Protein AF-A0A8S3YI99-F1 (afdb_monomer_lite)

Organism: NCBI:txid100452

Radius of gyration: 29.32 Å; chains: 1; bounding box: 65×65×58 Å

Sequence (165 aa):
EKERLRNQQERLQQQKQEEVHQNVIRQMITKHNSSLSKQATGLNSSTSGNTSSSKISSYDITPVKEKFVTKNKTADNYDIEDKGSDDSTDDEEAPKKRIPEWATGIPLNTALIRQHMNPPDAEAIFQTHRIEPPNLVLVFPGKKRAKYTQRTSSAIWNSPPMPRH

Structure (mmCIF, N/CA/C/O backbone):
data_AF-A0A8S3YI99-F1
#
_entry.id   AF-A0A8S3YI99-F1
#
loop_
_atom_site.group_PDB
_atom_site.id
_atom_site.type_symbol
_atom_site.label_atom_id
_atom_site.label_alt_id
_atom_site.label_comp_id
_atom_site.label_asym_id
_atom_site.label_entity_id
_atom_site.label_seq_id
_atom_site.pdbx_PDB_ins_code
_atom_site.Cartn_x
_atom_site.Cartn_y
_atom_site.Cartn_z
_atom_site.occupancy
_atom_site.B_iso_or_equiv
_atom_site.auth_seq_id
_atom_site.auth_comp_id
_atom_site.auth_asym_id
_atom_site.auth_atom_id
_atom_site.pdbx_PDB_model_num
ATOM 1 N N . GLU A 1 1 ? 30.512 45.355 17.295 1.00 64.75 1 GLU A N 1
ATOM 2 C CA . GLU A 1 1 ? 30.346 45.896 15.923 1.00 64.75 1 GLU A CA 1
ATOM 3 C C . GLU A 1 1 ? 30.291 44.806 14.842 1.00 64.75 1 GLU A C 1
ATOM 5 O O . GLU A 1 1 ? 29.272 44.701 14.171 1.00 64.75 1 GLU A O 1
ATOM 10 N N . LYS A 1 2 ? 31.298 43.920 14.737 1.00 74.25 2 LYS A N 1
ATOM 11 C CA . LYS A 1 2 ? 31.343 42.792 13.771 1.00 74.25 2 LYS A CA 1
ATOM 12 C C . LYS A 1 2 ? 30.102 41.883 13.749 1.00 74.25 2 LYS A C 1
ATOM 14 O O . LYS A 1 2 ? 29.709 41.391 12.699 1.00 74.25 2 LYS A O 1
ATOM 19 N N . GLU A 1 3 ? 29.482 41.657 14.901 1.00 75.44 3 GLU A N 1
ATOM 20 C CA . GLU A 1 3 ? 28.273 40.834 15.028 1.00 75.44 3 GLU A CA 1
ATOM 21 C C . GLU A 1 3 ? 27.037 41.482 14.386 1.00 75.44 3 GLU A C 1
ATOM 23 O O . GLU A 1 3 ? 26.281 40.818 13.683 1.00 75.44 3 GLU A O 1
ATOM 28 N N . ARG A 1 4 ? 26.887 42.808 14.511 1.00 74.50 4 ARG A N 1
ATOM 29 C CA . ARG A 1 4 ? 25.793 43.550 13.864 1.00 74.50 4 ARG A CA 1
ATOM 30 C C . ARG A 1 4 ? 25.901 43.493 12.340 1.00 74.50 4 ARG A C 1
ATOM 32 O O . ARG A 1 4 ? 24.882 43.372 11.668 1.00 74.50 4 ARG A O 1
ATOM 39 N N . LEU A 1 5 ? 27.128 43.531 11.816 1.00 84.06 5 LEU A N 1
ATOM 40 C CA . LEU A 1 5 ? 27.401 43.450 10.381 1.00 84.06 5 LEU A CA 1
ATOM 41 C C . LEU A 1 5 ? 27.095 42.057 9.805 1.00 84.06 5 LEU A C 1
ATOM 43 O O . LEU A 1 5 ? 26.573 41.955 8.697 1.00 84.06 5 LEU A O 1
ATOM 47 N N . ARG A 1 6 ? 27.364 40.986 10.564 1.00 78.69 6 ARG A N 1
ATOM 48 C CA . ARG A 1 6 ? 26.987 39.614 10.178 1.00 78.69 6 ARG A CA 1
ATOM 49 C C . ARG A 1 6 ? 25.474 39.433 10.141 1.00 78.69 6 ARG A C 1
ATOM 51 O O . ARG A 1 6 ? 24.954 39.023 9.110 1.00 78.69 6 ARG A O 1
ATOM 58 N N . ASN A 1 7 ? 24.770 39.865 11.188 1.00 81.19 7 ASN A N 1
ATOM 59 C CA . ASN A 1 7 ? 23.307 39.788 11.222 1.00 81.19 7 ASN A CA 1
ATOM 60 C C . ASN A 1 7 ? 22.661 40.650 10.122 1.00 81.19 7 ASN A C 1
ATOM 62 O O . ASN A 1 7 ? 21.579 40.334 9.639 1.00 81.19 7 ASN A O 1
ATOM 66 N N . GLN A 1 8 ? 23.306 41.750 9.711 1.00 82.25 8 GLN A N 1
ATOM 67 C CA . GLN A 1 8 ? 22.854 42.551 8.573 1.00 82.25 8 GLN A CA 1
ATOM 68 C C . GLN A 1 8 ? 23.053 41.821 7.237 1.00 82.25 8 GLN A C 1
ATOM 70 O O . GLN A 1 8 ? 22.128 41.803 6.429 1.00 82.25 8 GLN A O 1
ATOM 75 N N . GLN A 1 9 ? 24.213 41.196 7.007 1.00 80.94 9 GLN A N 1
ATOM 76 C CA . GLN A 1 9 ? 24.464 40.413 5.790 1.00 80.94 9 GLN A CA 1
ATOM 77 C C . GLN A 1 9 ? 23.542 39.197 5.666 1.00 80.94 9 GLN A C 1
ATOM 79 O O . GLN A 1 9 ? 23.052 38.916 4.576 1.00 80.94 9 GLN A O 1
ATOM 84 N N . GLU A 1 10 ? 23.275 38.502 6.769 1.00 80.25 10 GLU A N 1
ATOM 85 C CA . GLU A 1 10 ? 22.394 37.334 6.780 1.00 80.25 10 GLU A CA 1
ATOM 86 C C . GLU A 1 10 ? 20.949 37.710 6.431 1.00 80.25 10 GLU A C 1
ATOM 88 O O . GLU A 1 10 ? 20.335 37.072 5.576 1.00 80.25 10 GLU A O 1
ATOM 93 N N . ARG A 1 11 ? 20.439 38.819 6.987 1.00 80.69 11 ARG A N 1
ATOM 94 C CA . ARG A 1 11 ? 19.120 39.355 6.612 1.00 80.69 11 ARG A CA 1
ATOM 95 C C . ARG A 1 11 ? 19.040 39.728 5.134 1.00 80.69 11 ARG A C 1
ATOM 97 O O . ARG A 1 11 ? 18.035 39.451 4.491 1.00 80.69 11 ARG A O 1
ATOM 104 N N . LEU A 1 12 ? 20.095 40.332 4.585 1.00 86.19 12 LEU A N 1
ATOM 105 C CA . LEU A 1 12 ? 20.151 40.673 3.161 1.00 86.19 12 LEU A CA 1
ATOM 106 C C . LEU A 1 12 ? 20.186 39.420 2.273 1.00 86.19 12 LEU A C 1
ATOM 108 O O . LEU A 1 12 ? 19.557 39.400 1.217 1.00 86.19 12 LEU A O 1
ATOM 112 N N . GLN A 1 13 ? 20.884 38.360 2.696 1.00 82.44 13 GLN A N 1
ATOM 113 C CA . GLN A 1 13 ? 20.864 37.083 1.981 1.00 82.44 13 GLN A CA 1
ATOM 114 C C . GLN A 1 13 ? 19.491 36.414 2.033 1.00 82.44 13 GLN A C 1
ATOM 116 O O . GLN A 1 13 ? 19.030 35.949 0.993 1.00 82.44 13 GLN A O 1
ATOM 121 N N . GLN A 1 14 ? 18.828 36.398 3.193 1.00 79.25 14 GLN A N 1
ATOM 122 C CA . GLN A 1 14 ? 17.469 35.863 3.320 1.00 79.25 14 GLN A CA 1
ATOM 123 C C . GLN A 1 14 ? 16.485 36.634 2.438 1.00 79.25 14 GLN A C 1
ATOM 125 O O . GLN A 1 14 ? 15.793 36.012 1.638 1.00 79.25 14 GLN A O 1
ATOM 130 N N . GLN A 1 15 ? 16.512 37.971 2.463 1.00 79.12 15 GLN A N 1
ATOM 131 C CA . GLN A 1 15 ? 15.672 38.792 1.580 1.00 79.12 15 GLN A CA 1
ATOM 132 C C . GLN A 1 15 ? 15.913 38.489 0.099 1.00 79.12 15 GLN A C 1
ATOM 134 O O . GLN A 1 15 ? 14.963 38.347 -0.666 1.00 79.12 15 GLN A O 1
ATOM 139 N N . LYS A 1 16 ? 17.176 38.328 -0.314 1.00 83.25 16 LYS A N 1
ATOM 140 C CA . LYS A 1 16 ? 17.508 37.987 -1.703 1.00 83.25 16 LYS A CA 1
ATOM 141 C C . LYS A 1 16 ? 17.006 36.592 -2.091 1.00 83.25 16 LYS A C 1
ATOM 143 O O . LYS A 1 16 ? 16.553 36.397 -3.215 1.00 83.25 16 LYS A O 1
ATOM 148 N N . GLN A 1 17 ? 17.091 35.615 -1.187 1.00 74.00 17 GLN A N 1
ATOM 149 C CA . GLN A 1 17 ? 16.570 34.265 -1.428 1.00 74.00 17 GLN A CA 1
ATOM 150 C C . GLN A 1 17 ? 15.040 34.259 -1.517 1.00 74.00 17 GLN A C 1
ATOM 152 O O . GLN A 1 17 ? 14.486 33.637 -2.423 1.00 74.00 17 GLN A O 1
ATOM 157 N N . GLU A 1 18 ? 14.363 34.993 -0.634 1.00 74.75 18 GLU A N 1
ATOM 158 C CA . GLU A 1 18 ? 12.909 35.163 -0.659 1.00 74.75 18 GLU A CA 1
ATOM 159 C C . GLU A 1 18 ? 12.441 35.858 -1.939 1.00 74.75 18 GLU A C 1
ATOM 161 O O . GLU A 1 18 ? 11.472 35.417 -2.555 1.00 74.75 18 GLU A O 1
ATOM 166 N N . GLU A 1 19 ? 13.152 36.890 -2.397 1.00 81.81 19 GLU A N 1
ATOM 167 C CA . GLU A 1 19 ? 12.846 37.589 -3.647 1.00 81.81 19 GLU A CA 1
ATOM 168 C C . GLU A 1 19 ? 12.987 36.662 -4.864 1.00 81.81 19 GLU A C 1
ATOM 170 O O . GLU A 1 19 ? 12.118 36.630 -5.741 1.00 81.81 19 GLU A O 1
ATOM 175 N N . VAL A 1 20 ? 14.046 35.845 -4.906 1.00 84.31 20 VAL A N 1
ATOM 176 C CA . VAL A 1 20 ? 14.225 34.830 -5.955 1.00 84.31 20 VAL A CA 1
ATOM 177 C C . VAL A 1 20 ? 13.092 33.803 -5.910 1.00 84.31 20 VAL A C 1
ATOM 179 O O . VAL A 1 20 ? 12.515 33.490 -6.952 1.00 84.31 20 VAL A O 1
ATOM 182 N N . HIS A 1 21 ? 12.727 33.314 -4.724 1.00 81.38 21 HIS A N 1
ATOM 183 C CA . HIS A 1 21 ? 11.642 32.348 -4.557 1.00 81.38 21 HIS A CA 1
ATOM 184 C C . HIS A 1 21 ? 10.285 32.919 -5.005 1.00 81.38 21 HIS A C 1
ATOM 186 O O . HIS A 1 21 ? 9.572 32.294 -5.793 1.00 81.38 21 HIS A O 1
ATOM 192 N N . GLN A 1 22 ? 9.972 34.148 -4.587 1.00 77.94 22 GLN A N 1
ATOM 193 C CA . GLN A 1 22 ? 8.787 34.900 -5.010 1.00 77.94 22 GLN A CA 1
ATOM 194 C C . GLN A 1 22 ? 8.741 35.072 -6.533 1.00 77.94 22 GLN A C 1
ATOM 196 O O . GLN A 1 22 ? 7.698 34.859 -7.154 1.00 77.94 22 GLN A O 1
ATOM 201 N N . ASN A 1 23 ? 9.872 35.402 -7.163 1.00 84.12 23 ASN A N 1
ATOM 202 C CA . ASN A 1 23 ? 9.953 35.548 -8.615 1.00 84.12 23 ASN A CA 1
ATOM 203 C C . ASN A 1 23 ? 9.737 34.221 -9.355 1.00 84.12 23 ASN A C 1
ATOM 205 O O . ASN A 1 23 ? 9.046 34.205 -10.376 1.00 84.12 23 ASN A O 1
ATOM 209 N N . VAL A 1 24 ? 10.255 33.103 -8.838 1.00 84.31 24 VAL A N 1
ATOM 210 C CA . VAL A 1 24 ? 10.008 31.769 -9.411 1.00 84.31 24 VAL A CA 1
ATOM 211 C C . VAL A 1 24 ? 8.521 31.411 -9.335 1.00 84.31 24 VAL A C 1
ATOM 213 O O . VAL A 1 24 ? 7.945 31.005 -10.348 1.00 84.31 24 VAL A O 1
ATOM 216 N N . ILE A 1 25 ? 7.872 31.636 -8.186 1.00 79.19 25 ILE A N 1
ATOM 217 C CA . ILE A 1 25 ? 6.427 31.407 -8.019 1.00 79.19 25 ILE A CA 1
ATOM 218 C C . ILE A 1 25 ? 5.625 32.280 -8.991 1.00 79.19 25 ILE A C 1
ATOM 220 O O . ILE A 1 25 ? 4.761 31.774 -9.710 1.00 79.19 25 ILE A O 1
ATOM 224 N N . ARG A 1 26 ? 5.941 33.579 -9.092 1.00 81.25 26 ARG A N 1
ATOM 225 C CA . ARG A 1 26 ? 5.275 34.496 -10.034 1.00 81.25 26 ARG A CA 1
ATOM 226 C C . ARG A 1 26 ? 5.430 34.051 -11.487 1.00 81.25 26 ARG A C 1
ATOM 228 O O . ARG A 1 26 ? 4.462 34.111 -12.248 1.00 81.25 26 ARG A O 1
ATOM 235 N N . GLN A 1 27 ? 6.612 33.575 -11.884 1.00 79.44 27 GLN A N 1
ATOM 236 C CA . GLN A 1 27 ? 6.834 33.048 -13.233 1.00 79.44 27 GLN A CA 1
ATOM 237 C C . GLN A 1 27 ? 6.030 31.769 -13.495 1.00 79.44 27 GLN A C 1
ATOM 239 O O . GLN A 1 27 ? 5.472 31.627 -14.585 1.00 79.44 27 GLN A O 1
ATOM 244 N N . MET A 1 28 ? 5.925 30.858 -12.520 1.00 74.81 28 MET A N 1
ATOM 245 C CA . MET A 1 28 ? 5.094 29.653 -12.640 1.00 74.81 28 MET A CA 1
ATOM 246 C C . MET A 1 28 ? 3.608 30.003 -12.796 1.00 74.81 28 MET A C 1
ATOM 248 O O . MET A 1 28 ? 2.965 29.505 -13.720 1.00 74.81 28 MET A O 1
ATOM 252 N N . ILE A 1 29 ? 3.089 30.922 -11.973 1.00 77.81 29 ILE A N 1
ATOM 253 C CA . ILE A 1 29 ? 1.698 31.402 -12.054 1.00 77.81 29 ILE A CA 1
ATOM 254 C C . ILE A 1 29 ? 1.431 32.073 -13.408 1.00 77.81 29 ILE A C 1
ATOM 256 O O . ILE A 1 29 ? 0.425 31.794 -14.056 1.00 77.81 29 ILE A O 1
ATOM 260 N N . THR A 1 30 ? 2.349 32.915 -13.887 1.00 76.94 30 THR A N 1
ATOM 261 C CA . THR A 1 30 ? 2.201 33.601 -15.184 1.00 76.94 30 THR A CA 1
ATOM 262 C C . THR A 1 30 ? 2.203 32.610 -16.354 1.00 76.94 30 THR A C 1
ATOM 264 O O . THR A 1 30 ? 1.405 32.740 -17.285 1.00 76.94 30 THR A O 1
ATOM 267 N N . LYS A 1 31 ? 3.051 31.572 -16.307 1.00 75.19 31 LYS A N 1
ATOM 268 C CA . LYS A 1 31 ? 3.047 30.491 -17.307 1.00 75.19 31 LYS A CA 1
ATOM 269 C C . LYS A 1 31 ? 1.728 29.713 -17.291 1.00 75.19 31 LYS A C 1
ATOM 271 O O . LYS A 1 31 ? 1.145 29.531 -18.353 1.00 75.19 31 LYS A O 1
ATOM 276 N N . HIS A 1 32 ? 1.224 29.345 -16.113 1.00 69.94 32 HIS A N 1
ATOM 277 C CA . HIS A 1 32 ? -0.065 28.660 -15.968 1.00 69.94 32 HIS A CA 1
ATOM 278 C C . HIS A 1 32 ? -1.239 29.507 -16.497 1.00 69.94 32 HIS A C 1
ATOM 280 O O . HIS A 1 32 ? -2.062 29.038 -17.285 1.00 69.94 32 HIS A O 1
ATOM 286 N N . ASN A 1 33 ? -1.272 30.795 -16.156 1.00 71.81 33 ASN A N 1
ATOM 287 C CA . ASN A 1 33 ? -2.336 31.699 -16.596 1.00 71.81 33 ASN A CA 1
ATOM 288 C C . ASN A 1 33 ? -2.260 32.022 -18.096 1.00 71.81 33 ASN A C 1
ATOM 290 O O . ASN A 1 33 ? -3.293 32.168 -18.742 1.00 71.81 33 ASN A O 1
ATOM 294 N N . SER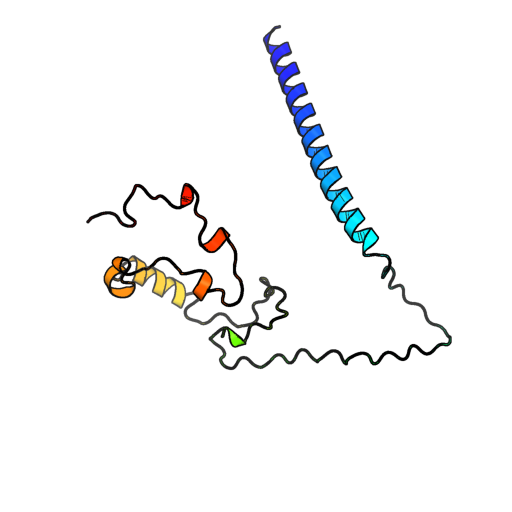 A 1 34 ? -1.063 32.080 -18.688 1.00 65.62 34 SER A N 1
ATOM 295 C CA . SER A 1 34 ? -0.913 32.242 -20.144 1.00 65.62 34 SER A CA 1
ATOM 296 C C . SER A 1 34 ? -1.247 30.969 -20.932 1.00 65.62 34 SER A C 1
ATOM 298 O O . SER A 1 34 ? -1.740 31.071 -22.056 1.00 65.62 34 SER A O 1
ATOM 300 N N . SER A 1 35 ? -1.056 29.769 -20.363 1.00 65.38 35 SER A N 1
ATOM 301 C CA . SER A 1 35 ? -1.596 28.537 -20.958 1.00 65.38 35 SER A CA 1
ATOM 302 C C . SER A 1 35 ? -3.123 28.487 -20.899 1.00 65.38 35 SER A C 1
ATOM 304 O O . SER A 1 35 ? -3.744 28.067 -21.873 1.00 65.38 35 SER A O 1
ATOM 306 N N . LEU A 1 36 ? -3.724 28.998 -19.817 1.00 58.69 36 LEU A N 1
ATOM 307 C CA . LEU A 1 36 ? -5.175 29.155 -19.701 1.00 58.69 36 LEU A CA 1
ATOM 308 C C . LEU A 1 36 ? -5.718 30.212 -20.673 1.00 58.69 36 LEU A C 1
ATOM 310 O O . LEU A 1 36 ? -6.736 29.967 -21.305 1.00 58.69 36 LEU A O 1
ATOM 314 N N . SER A 1 37 ? -5.040 31.349 -20.881 1.00 51.62 37 SER A N 1
ATOM 315 C CA . SER A 1 37 ? -5.525 32.377 -21.822 1.00 51.62 37 SER A CA 1
ATOM 316 C C . SER A 1 37 ? -5.372 31.986 -23.296 1.00 51.62 37 SER A C 1
ATOM 318 O O . SER A 1 37 ? -6.200 32.375 -24.116 1.00 51.62 37 SER A O 1
ATOM 320 N N . LYS A 1 38 ? -4.382 31.148 -23.644 1.00 53.25 38 LYS A N 1
ATOM 321 C CA . LYS A 1 38 ? -4.312 30.509 -24.972 1.00 53.25 38 LYS A CA 1
ATOM 322 C C . LYS A 1 38 ? -5.424 29.475 -25.185 1.00 53.25 38 LYS A C 1
ATOM 324 O O . LYS A 1 38 ? -5.824 29.269 -26.326 1.00 53.25 38 LYS A O 1
ATOM 329 N N . GLN A 1 39 ? -5.937 28.864 -24.115 1.00 49.91 39 GLN A N 1
ATOM 330 C CA . GLN A 1 39 ? -7.136 28.016 -24.155 1.00 49.91 39 GLN A CA 1
ATOM 331 C C . GLN A 1 39 ? -8.449 28.825 -24.085 1.00 49.91 39 GLN A C 1
ATOM 333 O O . GLN A 1 39 ? -9.462 28.371 -24.602 1.00 49.91 39 GLN A O 1
ATOM 338 N N . ALA A 1 40 ? -8.436 30.050 -23.549 1.00 44.69 40 ALA A N 1
ATOM 339 C CA . ALA A 1 40 ? -9.605 30.921 -23.384 1.00 44.69 40 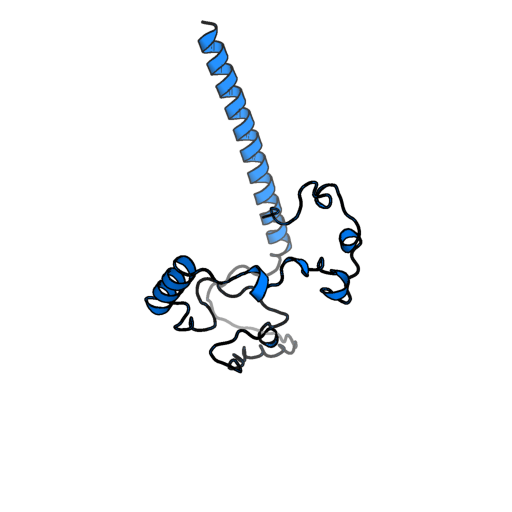ALA A CA 1
ATOM 340 C C . ALA A 1 40 ? -9.867 31.872 -24.575 1.00 44.69 40 ALA A C 1
ATOM 342 O O . ALA A 1 40 ? -10.311 33.004 -24.391 1.00 44.69 40 ALA A O 1
ATOM 343 N N . THR A 1 41 ? -9.661 31.404 -25.813 1.00 48.59 41 THR A N 1
ATOM 344 C CA . THR A 1 41 ? -10.412 31.934 -26.978 1.00 48.59 41 THR A CA 1
ATOM 345 C C . THR A 1 41 ? -11.780 31.261 -27.135 1.00 48.59 41 THR A C 1
ATOM 347 O O . THR A 1 41 ? -12.453 31.417 -28.148 1.00 48.59 41 THR A O 1
ATOM 350 N N . GLY A 1 42 ? -12.244 30.577 -26.091 1.00 50.47 42 GLY A N 1
ATOM 351 C CA . GLY A 1 42 ? -13.634 30.209 -25.918 1.00 50.47 42 GLY A CA 1
ATOM 352 C C . GLY A 1 42 ? -13.999 30.262 -24.442 1.00 50.47 42 GLY A C 1
ATOM 353 O O . GLY A 1 42 ? -13.352 29.616 -23.629 1.00 50.47 42 GLY A O 1
ATOM 354 N N . LEU A 1 43 ? -15.083 30.984 -24.160 1.00 40.59 43 LEU A N 1
ATOM 355 C CA . LEU A 1 43 ? -15.846 31.005 -22.913 1.00 40.59 43 LEU A CA 1
ATOM 356 C C . LEU A 1 43 ? -15.314 31.902 -21.788 1.00 40.59 43 LEU A C 1
ATOM 358 O O . LEU A 1 43 ? -14.649 31.454 -20.865 1.00 40.59 43 LEU A O 1
ATOM 362 N N . ASN A 1 44 ? -15.782 33.152 -21.807 1.00 39.38 44 ASN A N 1
ATOM 363 C CA . ASN A 1 44 ? -16.184 33.871 -20.601 1.00 39.38 44 ASN A CA 1
ATOM 364 C C . ASN A 1 44 ? -17.566 34.502 -20.838 1.00 39.38 44 ASN A C 1
ATOM 366 O O . ASN A 1 44 ? -17.864 34.944 -21.946 1.00 39.38 44 ASN A O 1
ATOM 370 N N . SER A 1 45 ? -18.327 34.626 -19.749 1.00 35.97 45 SER A N 1
ATOM 371 C CA . SER A 1 45 ? -19.539 35.440 -19.567 1.00 35.97 45 SER A CA 1
ATOM 372 C C . SER A 1 45 ? -20.891 34.762 -19.805 1.00 35.97 45 SER A C 1
ATOM 374 O O . SER A 1 45 ? -21.613 35.046 -20.756 1.00 35.97 45 SER A O 1
ATOM 376 N N . SER A 1 46 ? -21.304 33.946 -18.838 1.00 37.22 46 SER A N 1
ATOM 377 C CA . SER A 1 46 ? -22.717 33.782 -18.498 1.00 37.22 46 SER A CA 1
ATOM 378 C C . SER A 1 46 ? -23.207 35.048 -17.779 1.00 37.22 46 SER A C 1
ATOM 380 O O . SER A 1 46 ? -23.066 35.190 -16.568 1.00 37.22 46 SER A O 1
ATOM 382 N N . THR A 1 47 ? -23.809 35.970 -18.529 1.00 37.91 47 THR A N 1
ATOM 383 C CA . THR A 1 47 ? -24.749 36.962 -17.990 1.00 37.91 47 THR A CA 1
ATOM 384 C C . THR A 1 47 ? -26.075 36.807 -18.714 1.00 37.91 47 THR A C 1
ATOM 386 O O . THR A 1 47 ? -26.132 36.879 -19.940 1.00 37.91 47 THR A O 1
ATOM 389 N N . SER A 1 48 ? -27.126 36.568 -17.933 1.00 41.94 48 SER A N 1
ATOM 390 C CA . SER A 1 48 ? -28.520 36.516 -18.364 1.00 41.94 48 SER A CA 1
ATOM 391 C C . SER A 1 48 ? -28.911 37.720 -19.223 1.00 41.94 48 SER A C 1
ATOM 393 O O . SER A 1 48 ? -28.632 38.858 -18.853 1.00 41.94 48 SER A O 1
ATOM 395 N N . GLY A 1 49 ? -29.643 37.473 -20.310 1.00 32.72 49 GLY A N 1
ATOM 396 C CA . GLY A 1 49 ? -30.328 38.526 -21.059 1.00 32.72 49 GLY A CA 1
ATOM 397 C C . GLY A 1 49 ? -30.839 38.059 -22.420 1.00 32.72 49 GLY A C 1
ATOM 398 O O . GLY A 1 49 ? -30.060 37.835 -23.336 1.00 32.72 49 GLY A O 1
ATOM 399 N N . ASN A 1 50 ? -32.160 37.918 -22.539 1.00 40.09 50 ASN A N 1
ATOM 400 C CA . ASN A 1 50 ? -32.897 37.617 -23.769 1.00 40.09 50 ASN A CA 1
ATOM 401 C C . ASN A 1 50 ? -32.544 38.562 -24.936 1.00 40.09 50 ASN A C 1
ATOM 403 O O . ASN A 1 50 ? -32.473 39.770 -24.738 1.00 40.09 50 ASN A O 1
ATOM 407 N N . THR A 1 51 ? -32.480 38.037 -26.166 1.00 33.81 51 THR A N 1
ATOM 408 C CA . THR A 1 51 ? -33.390 38.328 -27.306 1.00 33.81 51 THR A CA 1
ATOM 409 C C . THR A 1 51 ? -32.734 38.039 -28.666 1.00 33.81 51 THR A C 1
ATOM 411 O O . THR A 1 51 ? -31.615 38.442 -28.946 1.00 33.81 51 THR A O 1
ATOM 414 N N . SER A 1 52 ? -33.498 37.330 -29.508 1.00 39.38 52 SER A N 1
ATOM 415 C CA . SER A 1 52 ? -33.507 37.329 -30.982 1.00 39.38 52 SER A CA 1
ATOM 416 C C . SER A 1 52 ? -32.184 37.380 -31.766 1.00 39.38 52 SER A C 1
ATOM 418 O O . SER A 1 52 ? -31.588 38.436 -31.951 1.00 39.38 52 SER A O 1
ATOM 420 N N . SER A 1 53 ? -31.872 36.285 -32.462 1.00 34.75 53 SER A N 1
ATOM 421 C CA . SER A 1 53 ? -31.995 36.177 -33.931 1.00 34.75 53 SER A CA 1
ATOM 422 C C . SER A 1 53 ? -30.986 35.182 -34.521 1.00 34.75 53 SER A C 1
ATOM 424 O O . SER A 1 53 ? -29.792 35.235 -34.263 1.00 34.75 53 SER A O 1
ATOM 426 N N . SER A 1 54 ? -31.518 34.289 -35.356 1.00 42.91 54 SER A N 1
ATOM 427 C CA . SER A 1 54 ? -30.918 33.857 -36.620 1.00 42.91 54 SER A CA 1
ATOM 428 C C . SER A 1 54 ? -29.459 33.377 -36.613 1.00 42.91 54 SER A C 1
ATOM 430 O O . SER A 1 54 ? -28.548 34.159 -36.870 1.00 42.91 54 SER A O 1
ATOM 432 N N . LYS A 1 55 ? -29.261 32.055 -36.562 1.00 37.28 55 LYS A N 1
ATOM 433 C CA . LYS A 1 55 ? -28.748 31.246 -37.694 1.00 37.28 55 LYS A CA 1
ATOM 434 C C . LYS A 1 55 ? -28.275 29.874 -37.210 1.00 37.28 55 LYS A C 1
ATOM 436 O O . LYS A 1 55 ? -27.380 29.750 -36.386 1.00 37.28 55 LYS A O 1
ATOM 441 N N . ILE A 1 56 ? -28.925 28.871 -37.790 1.00 46.78 56 ILE A N 1
ATOM 442 C CA . ILE A 1 56 ? -28.485 27.503 -38.076 1.00 46.78 56 ILE A CA 1
ATOM 443 C C . ILE A 1 56 ? -26.986 27.273 -37.807 1.00 46.78 56 ILE A C 1
ATOM 445 O O . ILE A 1 56 ? -26.139 27.734 -38.568 1.00 46.78 56 ILE A O 1
ATOM 449 N N . SER A 1 57 ? -26.679 26.482 -36.779 1.00 40.91 57 SER A N 1
ATOM 450 C CA . SER A 1 57 ? -25.475 25.651 -36.748 1.00 40.91 57 SER A CA 1
ATOM 451 C C . SER A 1 57 ? -25.945 24.208 -36.644 1.00 40.91 57 SER A C 1
ATOM 453 O O . SER A 1 57 ? -26.345 23.733 -35.584 1.00 40.91 57 SER A O 1
ATOM 455 N N . SER A 1 58 ? -25.990 23.558 -37.803 1.00 48.50 58 SER A N 1
ATOM 456 C CA . SER A 1 58 ? -26.209 22.126 -37.954 1.00 48.50 58 SER A CA 1
ATOM 457 C C . SER A 1 58 ? -24.952 21.396 -37.487 1.00 48.50 58 SER A C 1
ATOM 459 O O . SER A 1 58 ? -24.111 21.022 -38.300 1.00 48.50 58 SER A O 1
ATOM 461 N N . TYR A 1 59 ? -24.809 21.218 -36.181 1.00 45.31 59 TYR A N 1
ATOM 462 C CA . TYR A 1 59 ? -24.008 20.134 -35.634 1.00 45.31 59 TYR A CA 1
ATOM 463 C C . TYR A 1 59 ? -24.946 19.283 -34.800 1.00 45.31 59 TYR A C 1
ATOM 465 O O . TYR A 1 59 ? -25.548 19.777 -33.846 1.00 45.31 59 TYR A O 1
ATOM 473 N N . ASP A 1 60 ? -25.071 18.014 -35.180 1.00 49.75 60 ASP A N 1
ATOM 474 C CA . ASP A 1 60 ? -25.629 16.992 -34.311 1.00 49.75 60 ASP A CA 1
ATOM 475 C C . ASP A 1 60 ? -24.832 17.023 -33.007 1.00 49.75 60 ASP A C 1
ATOM 477 O O . ASP A 1 60 ? -23.690 16.559 -32.932 1.00 49.75 60 ASP A O 1
ATOM 481 N N . ILE A 1 61 ? -25.419 17.626 -31.971 1.00 54.69 61 ILE A N 1
ATOM 482 C CA . ILE A 1 61 ? -24.965 17.430 -30.603 1.00 54.69 61 ILE A CA 1
ATOM 483 C C . ILE A 1 61 ? -25.081 15.926 -30.411 1.00 54.69 61 ILE A C 1
ATOM 485 O O . ILE A 1 61 ? -26.192 15.401 -30.369 1.00 54.69 61 ILE A O 1
ATOM 489 N N . THR A 1 62 ? -23.945 15.223 -30.351 1.00 55.97 62 THR A N 1
ATOM 490 C CA . THR A 1 62 ? -23.952 13.843 -29.868 1.00 55.97 62 THR A CA 1
ATOM 491 C C . THR A 1 62 ? -24.647 13.924 -28.516 1.00 55.97 62 THR A C 1
ATOM 493 O O . THR A 1 62 ? -24.118 14.629 -27.649 1.00 55.97 62 THR A O 1
ATOM 496 N N . PRO A 1 63 ? -25.853 13.347 -28.353 1.00 61.12 63 PRO A N 1
ATOM 497 C CA . PRO A 1 63 ? -26.626 13.553 -27.144 1.00 61.12 63 PRO A CA 1
ATOM 498 C C . PRO A 1 63 ? -25.719 13.208 -25.972 1.00 61.12 63 PRO A C 1
ATOM 500 O O . PRO A 1 63 ? -25.031 12.181 -26.018 1.00 61.12 63 PRO A O 1
ATOM 503 N N . VAL A 1 64 ? -25.650 14.108 -24.981 1.00 50.62 64 VAL A N 1
ATOM 504 C CA . VAL A 1 64 ? -24.958 13.835 -23.720 1.00 50.62 64 VAL A CA 1
ATOM 505 C C . VAL A 1 64 ? -25.505 12.496 -23.281 1.00 50.62 64 VAL A C 1
ATOM 507 O O . VAL A 1 64 ? -26.694 12.391 -22.981 1.00 50.62 64 VAL A O 1
ATOM 510 N N . LYS A 1 65 ? -24.673 11.453 -23.358 1.00 47.78 65 LYS A N 1
ATOM 511 C CA . LYS A 1 65 ? -25.065 10.146 -22.859 1.00 47.78 65 LYS A CA 1
ATOM 512 C C . LYS A 1 65 ? -25.424 10.428 -21.415 1.00 47.78 65 LYS A C 1
ATOM 514 O O . LYS A 1 65 ? -24.561 10.912 -20.675 1.00 47.78 65 LYS A O 1
ATOM 519 N N . GLU A 1 66 ? -26.691 10.230 -21.051 1.00 51.38 66 GLU A N 1
ATOM 520 C CA . GLU A 1 66 ? -27.065 10.193 -19.646 1.00 51.38 66 GLU A CA 1
ATOM 521 C C . GLU A 1 66 ? -25.986 9.364 -18.972 1.00 51.38 66 GLU A C 1
ATOM 523 O O . GLU A 1 66 ? -25.623 8.294 -19.479 1.00 51.38 66 GLU A O 1
ATOM 528 N N . LYS A 1 67 ? -25.381 9.915 -17.915 1.00 48.75 67 LYS A N 1
ATOM 529 C CA . LYS A 1 67 ? -24.488 9.142 -17.067 1.00 48.75 67 LYS A CA 1
ATOM 530 C C . LYS A 1 67 ? -25.371 8.036 -16.518 1.00 48.75 67 LYS A C 1
ATOM 532 O O . LYS A 1 67 ? -26.026 8.214 -15.496 1.00 48.75 67 LYS A O 1
ATOM 537 N N . PHE A 1 68 ? -25.459 6.931 -17.252 1.00 46.62 68 PHE A N 1
ATOM 538 C CA . PHE A 1 68 ? -26.014 5.702 -16.761 1.00 46.62 68 PHE A CA 1
ATOM 539 C C . PHE A 1 68 ? -25.100 5.393 -15.598 1.00 46.62 68 PHE A C 1
ATOM 541 O O . PHE A 1 68 ? -23.963 4.964 -15.783 1.00 46.62 68 PHE A O 1
ATOM 548 N N . VAL A 1 69 ? -25.572 5.723 -14.399 1.00 51.38 69 VAL A N 1
ATOM 549 C CA . VAL A 1 69 ? -25.061 5.143 -13.175 1.00 51.38 69 VAL A CA 1
ATOM 550 C C . VAL A 1 69 ? -25.380 3.673 -13.361 1.00 51.38 69 VAL A C 1
ATOM 552 O O . VAL A 1 69 ? -26.480 3.212 -13.054 1.00 51.38 69 VAL A O 1
ATOM 555 N N . THR A 1 70 ? -24.472 2.963 -14.027 1.00 53.12 70 THR A N 1
ATOM 556 C CA . THR A 1 70 ? -24.509 1.520 -14.130 1.00 53.12 70 THR A CA 1
ATOM 557 C C . THR A 1 70 ? -24.580 1.065 -12.694 1.00 53.12 70 THR A C 1
ATOM 559 O O . THR A 1 70 ? -23.653 1.286 -11.918 1.00 53.12 70 THR A O 1
ATOM 562 N N . LYS A 1 71 ? -25.753 0.558 -12.303 1.00 54.44 71 LYS A N 1
ATOM 563 C CA . LYS A 1 71 ? -25.954 0.018 -10.967 1.00 54.44 71 LYS A CA 1
ATOM 564 C C . LYS A 1 71 ? -24.844 -1.002 -10.771 1.00 54.44 71 LYS A C 1
ATOM 566 O O . LYS A 1 71 ? -24.738 -1.938 -11.563 1.00 54.44 71 LYS A O 1
ATOM 571 N N . ASN A 1 72 ? -23.999 -0.757 -9.774 1.00 54.28 72 ASN A N 1
ATOM 572 C CA . ASN A 1 72 ? -22.870 -1.621 -9.462 1.00 54.28 72 ASN A CA 1
ATOM 573 C C . ASN A 1 72 ? -23.378 -3.066 -9.383 1.00 54.28 72 ASN A C 1
ATOM 575 O O . ASN A 1 72 ? -24.387 -3.316 -8.717 1.00 54.28 72 ASN A O 1
ATOM 579 N N . LYS A 1 73 ? -22.699 -4.010 -10.050 1.00 61.19 73 LYS A N 1
ATOM 580 C CA . LYS A 1 73 ? -23.096 -5.435 -10.052 1.00 61.19 73 LYS A CA 1
ATOM 581 C C . LYS A 1 73 ? -23.217 -5.997 -8.628 1.00 61.19 73 LYS A C 1
ATOM 583 O O . LYS A 1 73 ? -24.015 -6.895 -8.381 1.00 61.19 73 LYS A O 1
ATOM 588 N N . THR A 1 74 ? -22.454 -5.434 -7.693 1.00 59.91 74 THR A N 1
ATOM 589 C CA . THR A 1 74 ? -22.425 -5.790 -6.272 1.00 59.91 74 THR A CA 1
ATOM 590 C C . THR A 1 74 ? -22.270 -4.538 -5.411 1.00 59.91 74 THR A C 1
ATOM 592 O O . THR A 1 74 ? -21.488 -3.648 -5.753 1.00 59.91 74 THR A O 1
ATOM 595 N N . ALA A 1 75 ? -22.980 -4.480 -4.281 1.00 63.09 75 ALA A N 1
ATOM 596 C CA . ALA A 1 75 ? -22.911 -3.358 -3.341 1.00 63.09 75 ALA A CA 1
ATOM 597 C C . ALA A 1 75 ? -21.527 -3.210 -2.678 1.00 63.09 75 ALA A C 1
ATOM 599 O O . ALA A 1 75 ? -21.115 -2.090 -2.386 1.00 63.09 75 ALA A O 1
ATOM 600 N N . ASP A 1 76 ? -20.799 -4.322 -2.528 1.00 62.31 76 ASP A N 1
ATOM 6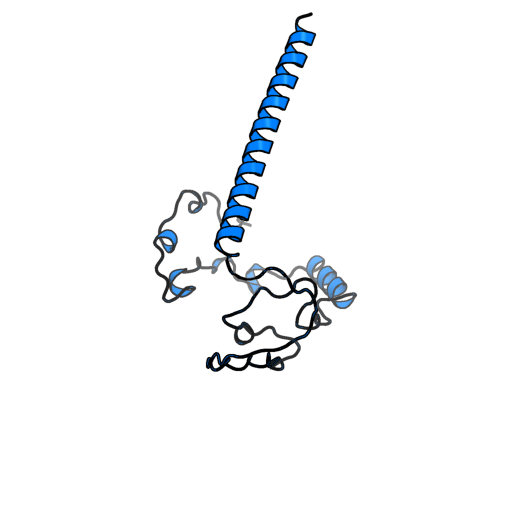01 C CA . ASP A 1 76 ? -19.629 -4.405 -1.643 1.00 62.31 76 ASP A CA 1
ATOM 602 C C . ASP A 1 76 ? -18.277 -4.511 -2.367 1.00 62.31 76 ASP A C 1
ATOM 604 O O . ASP A 1 76 ? -17.235 -4.514 -1.717 1.00 62.31 76 ASP A O 1
ATOM 608 N N . ASN A 1 77 ? -18.259 -4.612 -3.701 1.00 63.66 77 ASN A N 1
ATOM 609 C CA . ASN A 1 77 ? -17.020 -4.796 -4.465 1.00 63.66 77 ASN A CA 1
ATOM 610 C C . ASN A 1 77 ? -16.852 -3.708 -5.524 1.00 63.66 77 ASN A C 1
ATOM 612 O O . ASN A 1 77 ? -17.746 -3.507 -6.345 1.00 63.66 77 ASN A O 1
ATOM 616 N N . TYR A 1 78 ? -15.713 -3.015 -5.512 1.00 65.69 78 TYR A N 1
ATOM 617 C CA . TYR A 1 78 ? -15.255 -2.156 -6.606 1.00 65.69 78 TYR A CA 1
ATOM 618 C C . TYR A 1 78 ? -14.594 -3.045 -7.653 1.00 65.69 78 TYR A C 1
ATOM 620 O O . TYR A 1 78 ? -13.415 -3.372 -7.535 1.00 65.69 78 TYR A O 1
ATOM 628 N N . ASP A 1 79 ? -15.369 -3.483 -8.643 1.00 66.38 79 ASP A N 1
ATOM 629 C CA . ASP A 1 79 ? -14.800 -4.267 -9.730 1.00 66.38 79 ASP A CA 1
ATOM 630 C C . ASP A 1 79 ? -13.946 -3.362 -10.627 1.00 66.38 79 ASP A C 1
ATOM 632 O O . ASP A 1 79 ? -14.246 -2.183 -10.823 1.00 66.38 79 ASP A O 1
ATOM 636 N N . ILE A 1 80 ? -12.874 -3.910 -11.194 1.00 67.88 80 ILE A N 1
ATOM 637 C CA . ILE A 1 80 ? -12.024 -3.186 -12.148 1.00 67.88 80 ILE A CA 1
ATOM 638 C C . ILE A 1 80 ? -12.795 -2.811 -13.419 1.00 67.88 80 ILE A C 1
ATOM 640 O O . ILE A 1 80 ? -12.424 -1.856 -14.098 1.00 67.88 80 ILE A O 1
ATOM 644 N N . GLU A 1 81 ? -13.883 -3.527 -13.710 1.00 66.88 81 GLU A N 1
ATOM 645 C CA . GLU A 1 81 ? -14.829 -3.217 -14.782 1.00 66.88 81 GLU A CA 1
ATOM 646 C C . GLU A 1 81 ? -15.660 -1.952 -14.509 1.00 66.88 81 GLU A C 1
ATOM 648 O O . GLU A 1 81 ? -16.133 -1.327 -15.458 1.00 66.88 81 GLU A O 1
ATOM 653 N N . ASP A 1 82 ? -15.808 -1.533 -13.243 1.00 64.75 82 ASP A N 1
ATOM 654 C CA . ASP A 1 82 ? -16.538 -0.308 -12.876 1.00 64.75 82 ASP A CA 1
ATOM 655 C C . ASP A 1 82 ? -15.722 0.965 -13.187 1.00 64.75 82 ASP A C 1
ATOM 657 O O . ASP A 1 82 ? -16.249 2.080 -13.129 1.00 64.75 82 ASP A O 1
ATOM 661 N N . LYS A 1 83 ? -14.432 0.830 -13.531 1.00 64.56 83 LYS A N 1
ATOM 662 C CA . LYS A 1 83 ? -13.601 1.956 -13.965 1.00 64.56 83 LYS A CA 1
ATOM 663 C C . LYS A 1 83 ? -13.870 2.275 -15.433 1.00 64.56 83 LYS A C 1
ATOM 665 O O . LYS A 1 83 ? -13.359 1.616 -16.336 1.00 64.56 83 LYS A O 1
ATOM 670 N N . GLY A 1 8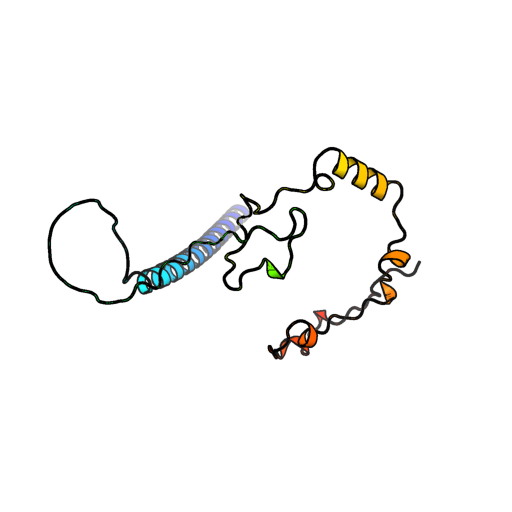4 ? -14.638 3.334 -15.681 1.00 61.88 84 GLY A N 1
ATOM 671 C CA . GLY A 1 84 ? -14.760 3.908 -17.019 1.00 61.88 84 GLY A CA 1
ATOM 672 C C . GLY A 1 84 ? -13.392 4.356 -17.552 1.00 61.88 84 GLY A C 1
ATOM 673 O O . GLY A 1 84 ? -12.563 4.875 -16.812 1.00 61.88 84 GLY A O 1
ATOM 674 N N . SER A 1 85 ? -13.134 4.206 -18.854 1.00 58.84 85 SER A N 1
ATOM 675 C CA . SER A 1 85 ? -11.880 4.688 -19.467 1.00 58.84 85 SER A CA 1
ATOM 676 C C . SER A 1 85 ? -11.725 6.219 -19.446 1.00 58.84 85 SER A C 1
ATOM 678 O O . SER A 1 85 ? -10.674 6.728 -19.824 1.00 58.84 85 SER A O 1
ATOM 680 N N . ASP A 1 86 ? -12.784 6.925 -19.046 1.00 64.56 86 ASP A N 1
ATOM 681 C CA . ASP A 1 86 ? -12.905 8.380 -18.913 1.00 64.56 86 ASP A CA 1
ATOM 682 C C . ASP A 1 86 ? -12.960 8.821 -17.432 1.00 64.56 86 ASP A C 1
ATOM 684 O O . ASP A 1 86 ? -13.448 9.901 -17.117 1.00 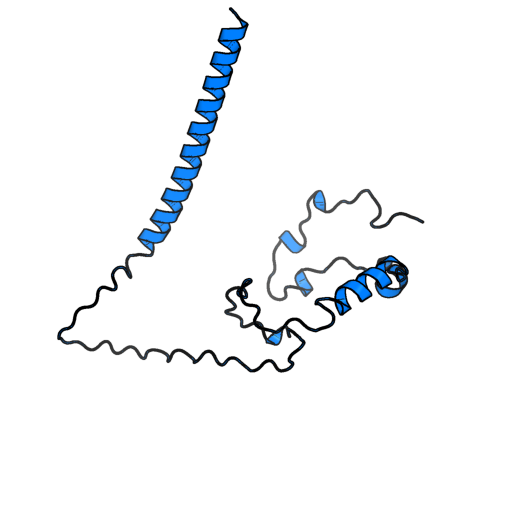64.56 86 ASP A O 1
ATOM 688 N N . ASP A 1 87 ? -12.533 7.960 -16.495 1.00 57.56 87 ASP A N 1
ATOM 689 C CA . ASP A 1 87 ? -12.622 8.196 -15.045 1.00 57.56 87 ASP A CA 1
ATOM 690 C C . ASP A 1 87 ? -11.733 9.381 -14.633 1.00 57.56 87 ASP A C 1
ATOM 692 O O . ASP A 1 87 ? -10.552 9.239 -14.303 1.00 57.56 87 ASP A O 1
ATOM 696 N N . SER A 1 88 ? -12.333 10.576 -14.643 1.00 58.66 88 SER A N 1
ATOM 697 C CA . SER A 1 88 ? -12.023 11.603 -13.657 1.00 58.66 88 SER A CA 1
ATOM 698 C C . SER A 1 88 ? -12.008 10.903 -12.305 1.00 58.66 88 SER A C 1
ATOM 700 O O . SER A 1 88 ? -13.000 10.262 -11.961 1.00 58.66 88 SER A O 1
ATOM 702 N N . THR A 1 89 ? -10.885 10.985 -11.597 1.00 64.06 89 THR A N 1
ATOM 703 C CA . THR A 1 89 ? -10.697 10.466 -10.237 1.00 64.06 89 THR A CA 1
ATOM 704 C C . THR A 1 89 ? -11.985 10.524 -9.421 1.00 64.06 89 THR A C 1
ATOM 706 O O . THR A 1 89 ? -12.698 11.528 -9.472 1.00 64.06 89 THR A O 1
ATOM 709 N N . ASP A 1 90 ? -12.275 9.429 -8.715 1.00 62.41 90 ASP A N 1
ATOM 710 C CA . ASP A 1 90 ? -13.389 9.347 -7.775 1.00 62.41 90 ASP A CA 1
ATOM 711 C C . ASP A 1 90 ? -13.388 10.575 -6.858 1.00 62.41 90 ASP A C 1
ATOM 713 O O . ASP A 1 90 ? -12.322 11.047 -6.456 1.00 62.41 90 ASP A O 1
ATOM 717 N N . ASP A 1 91 ? -14.565 11.138 -6.600 1.00 66.12 91 ASP A N 1
ATOM 718 C CA . ASP A 1 91 ? -14.672 12.298 -5.722 1.00 66.12 91 ASP A CA 1
ATOM 719 C C . ASP A 1 91 ? -14.387 11.825 -4.292 1.00 66.12 91 ASP A C 1
ATOM 721 O O . ASP A 1 91 ? -15.205 11.137 -3.681 1.00 66.12 91 ASP A O 1
ATOM 725 N N . GLU A 1 92 ? -13.194 12.140 -3.785 1.00 65.44 92 GLU A N 1
ATOM 726 C CA . GLU A 1 92 ? -12.699 11.687 -2.478 1.00 65.44 92 GLU A CA 1
ATOM 727 C C . GLU A 1 92 ? -13.601 12.155 -1.318 1.00 65.44 92 GLU A C 1
ATOM 729 O O . GLU A 1 92 ? -13.615 11.538 -0.252 1.00 65.44 92 GLU A O 1
ATOM 734 N N . GLU A 1 93 ? -14.384 13.224 -1.516 1.00 67.94 93 GLU A N 1
ATOM 735 C CA . GLU A 1 93 ? -15.356 13.718 -0.531 1.00 67.94 93 GLU A CA 1
ATOM 736 C C . GLU A 1 93 ? -16.724 13.014 -0.631 1.00 67.94 93 GLU A C 1
ATOM 738 O O . GLU A 1 93 ? -17.529 13.089 0.302 1.00 67.94 93 GLU A O 1
ATOM 743 N N . ALA A 1 94 ? -16.990 12.285 -1.720 1.00 66.25 94 ALA A N 1
ATOM 744 C CA . ALA A 1 94 ? -18.258 11.613 -1.990 1.00 66.25 94 ALA A CA 1
ATOM 745 C C . ALA A 1 94 ? -18.041 10.207 -2.595 1.00 66.25 94 ALA A C 1
ATOM 747 O O . ALA A 1 94 ? -18.309 9.996 -3.784 1.00 66.25 94 ALA A O 1
ATOM 748 N N . PRO A 1 95 ? -17.613 9.212 -1.787 1.00 69.94 95 PRO A N 1
ATOM 749 C CA . PRO A 1 95 ? -17.338 7.866 -2.278 1.00 69.94 95 PRO A CA 1
ATOM 750 C C . PRO A 1 95 ? -18.571 7.262 -2.954 1.00 69.94 95 PRO A C 1
ATOM 752 O O . PRO A 1 95 ? -19.661 7.200 -2.376 1.00 69.94 95 PRO A O 1
ATOM 755 N N . LYS A 1 96 ? -18.392 6.761 -4.183 1.00 70.75 96 LYS A N 1
ATOM 756 C CA . LYS A 1 96 ? -19.482 6.198 -5.002 1.00 70.75 96 LYS A CA 1
ATOM 757 C C . LYS A 1 96 ? -20.195 5.007 -4.341 1.00 70.75 96 LYS A C 1
ATOM 759 O O . LYS A 1 96 ? -21.344 4.727 -4.691 1.00 70.75 96 LYS A O 1
ATOM 764 N N . LYS A 1 97 ? -19.547 4.282 -3.416 1.00 74.44 97 LYS A N 1
ATOM 765 C CA . LYS A 1 97 ? -20.143 3.148 -2.679 1.00 74.44 97 LYS A CA 1
ATOM 766 C C . LYS A 1 97 ? -20.114 3.378 -1.173 1.00 74.44 97 LYS A C 1
ATOM 768 O O . LYS A 1 97 ? -19.208 4.007 -0.631 1.00 74.44 97 LYS A O 1
ATOM 773 N N . ARG A 1 98 ? -21.114 2.815 -0.487 1.00 81.81 98 ARG A N 1
ATOM 774 C CA . ARG A 1 98 ? -21.175 2.821 0.979 1.00 81.81 98 ARG A CA 1
ATOM 775 C C . ARG A 1 98 ? -20.013 2.003 1.542 1.00 81.81 98 ARG A C 1
ATOM 777 O O . ARG A 1 98 ? -19.675 0.954 1.004 1.00 81.81 98 ARG A O 1
ATOM 784 N N . ILE A 1 99 ? -19.434 2.479 2.640 1.00 80.75 99 ILE A N 1
ATOM 785 C CA . ILE A 1 99 ? -18.380 1.760 3.363 1.00 80.75 99 ILE A CA 1
ATOM 786 C C . ILE A 1 99 ? -18.990 0.476 3.956 1.00 80.75 99 ILE A C 1
ATOM 788 O O . ILE A 1 99 ? -20.035 0.566 4.609 1.00 80.75 99 ILE A O 1
ATOM 792 N N . PRO A 1 100 ? -18.378 -0.704 3.748 1.00 84.75 100 PRO A N 1
ATOM 793 C CA . PRO A 1 100 ? -18.887 -1.952 4.305 1.00 84.75 100 PRO A CA 1
ATOM 794 C C . PRO A 1 100 ? -18.738 -1.980 5.832 1.00 84.75 100 PRO A C 1
ATOM 796 O O . PRO A 1 100 ? -17.824 -1.369 6.387 1.00 84.75 100 PRO A O 1
ATOM 799 N N . GLU A 1 101 ? -19.603 -2.728 6.526 1.00 88.44 101 GLU A N 1
ATOM 800 C CA . GLU A 1 101 ? -19.647 -2.714 8.000 1.00 88.44 101 GLU A CA 1
ATOM 801 C C . GLU A 1 101 ? -18.324 -3.116 8.663 1.00 88.44 101 GLU A C 1
ATOM 803 O O . GLU A 1 101 ? -17.937 -2.527 9.670 1.00 88.44 101 GLU A O 1
ATOM 808 N N . TRP A 1 102 ? -17.589 -4.073 8.085 1.00 91.44 102 TRP A N 1
ATOM 809 C CA . TRP A 1 102 ? -16.300 -4.517 8.628 1.00 91.44 102 TRP A CA 1
ATOM 810 C C . TRP A 1 102 ? -15.226 -3.419 8.600 1.00 91.44 102 TRP A C 1
ATOM 812 O O . TRP A 1 102 ? -14.278 -3.473 9.382 1.00 91.44 102 TRP A O 1
ATOM 822 N N . ALA A 1 103 ? -15.378 -2.425 7.721 1.00 90.00 103 ALA A N 1
ATOM 823 C CA . ALA A 1 103 ? -14.431 -1.334 7.519 1.00 90.00 103 ALA A CA 1
ATOM 824 C C . ALA A 1 103 ? -14.824 -0.051 8.273 1.00 90.00 103 ALA A C 1
ATOM 826 O O . ALA A 1 103 ? -14.245 1.005 8.026 1.00 90.00 103 ALA A O 1
ATOM 827 N N . THR A 1 104 ? -15.803 -0.106 9.184 1.00 91.50 104 THR A N 1
ATOM 828 C CA . THR A 1 104 ? -16.248 1.064 9.955 1.00 91.50 104 THR A CA 1
ATOM 829 C C . THR A 1 104 ? -16.497 0.741 11.431 1.00 91.50 104 THR A C 1
ATOM 831 O O . THR A 1 104 ? -16.734 -0.404 11.811 1.00 91.50 104 THR A O 1
ATOM 834 N N . GLY A 1 105 ? -16.427 1.770 12.281 1.00 95.25 105 GLY A N 1
ATOM 835 C CA . GLY A 1 105 ? -16.881 1.744 13.672 1.00 95.25 105 GLY A CA 1
ATOM 836 C C . GLY A 1 105 ? -16.317 0.618 14.551 1.00 95.25 105 GLY A C 1
ATOM 837 O O . GLY A 1 105 ? -15.112 0.361 14.601 1.00 95.25 105 GLY A O 1
ATOM 838 N N . ILE A 1 106 ? -17.214 -0.016 15.315 1.00 96.94 106 ILE A N 1
ATOM 839 C CA . ILE A 1 106 ? -16.892 -1.066 16.296 1.00 96.94 106 ILE A CA 1
ATOM 840 C C . ILE A 1 106 ? -16.353 -2.349 15.631 1.00 96.94 106 ILE A C 1
ATOM 842 O O . ILE A 1 106 ? -15.365 -2.886 16.149 1.00 96.94 106 ILE A O 1
ATOM 846 N N . PRO A 1 107 ? -16.927 -2.848 14.512 1.00 96.06 107 PRO A N 1
ATOM 847 C CA . PRO A 1 107 ? -16.386 -4.015 13.814 1.00 96.06 107 PRO A CA 1
ATOM 848 C C . PRO A 1 107 ? -14.910 -3.864 13.426 1.00 96.06 107 PRO A C 1
ATOM 850 O O . PRO A 1 107 ? -14.108 -4.741 13.754 1.00 96.06 107 PRO A O 1
ATOM 853 N N . LEU A 1 108 ? -14.535 -2.729 12.822 1.00 96.81 108 LEU A N 1
ATOM 854 C CA . LEU A 1 108 ? -13.150 -2.451 12.431 1.00 96.81 108 LEU A CA 1
ATOM 855 C C . LEU A 1 108 ? -12.211 -2.443 13.642 1.00 96.81 108 LEU A C 1
ATOM 857 O O . LEU A 1 108 ? -11.200 -3.144 13.652 1.00 96.81 108 LEU A O 1
ATOM 861 N N . ASN A 1 109 ? -12.563 -1.694 14.692 1.00 97.69 109 ASN A N 1
ATOM 862 C CA . ASN A 1 109 ? -11.741 -1.611 15.903 1.00 97.69 109 ASN A CA 1
ATOM 863 C C . ASN A 1 109 ? -11.539 -2.984 16.554 1.00 97.69 109 ASN A C 1
ATOM 865 O O . ASN A 1 109 ? -10.432 -3.328 16.967 1.00 97.69 109 ASN A O 1
ATOM 869 N N . THR A 1 110 ? -12.591 -3.800 16.598 1.00 97.12 110 THR A N 1
ATOM 870 C CA . THR A 1 110 ? -12.513 -5.157 17.149 1.00 97.12 110 THR A CA 1
ATOM 871 C C . THR A 1 110 ? -11.586 -6.044 16.316 1.00 97.12 110 THR A C 1
ATOM 873 O O . THR A 1 110 ? -10.788 -6.792 16.882 1.00 97.12 110 THR A O 1
ATOM 876 N N . ALA A 1 111 ? -11.656 -5.959 14.983 1.00 96.31 111 ALA A N 1
ATOM 877 C CA . ALA A 1 111 ? -10.778 -6.706 14.085 1.00 96.31 111 ALA A CA 1
ATOM 878 C C . ALA A 1 111 ? -9.304 -6.297 14.247 1.00 96.31 111 ALA A C 1
ATOM 880 O O . ALA A 1 111 ? -8.439 -7.166 14.358 1.00 96.31 111 ALA A O 1
ATOM 881 N N . LEU A 1 112 ? -9.024 -4.994 14.350 1.00 97.12 112 LEU A N 1
ATOM 882 C CA . LEU A 1 112 ? -7.670 -4.471 14.552 1.00 97.12 112 LEU A CA 1
ATOM 883 C C . LEU A 1 112 ? -7.065 -4.929 15.883 1.00 97.12 112 LEU A C 1
ATOM 885 O O . LEU A 1 112 ? -5.933 -5.409 15.904 1.00 97.12 112 LEU A O 1
ATOM 889 N N . ILE A 1 113 ? -7.825 -4.845 16.981 1.00 97.62 113 ILE A N 1
ATOM 890 C CA . ILE A 1 113 ? -7.369 -5.326 18.295 1.00 97.62 113 ILE A CA 1
ATOM 891 C C . ILE A 1 113 ? -7.054 -6.822 18.228 1.00 97.62 113 ILE A C 1
ATOM 893 O O . ILE A 1 113 ? -6.001 -7.249 18.697 1.00 97.62 113 ILE A O 1
ATOM 897 N N . ARG A 1 114 ? -7.928 -7.626 17.609 1.00 97.00 114 ARG A N 1
ATOM 898 C CA . ARG A 1 114 ? -7.709 -9.073 17.456 1.00 97.00 114 ARG A CA 1
ATOM 899 C C . ARG A 1 114 ? -6.451 -9.383 16.651 1.00 97.00 114 ARG A C 1
ATOM 901 O O . ARG A 1 114 ? -5.659 -10.206 17.099 1.00 97.00 114 ARG A O 1
ATOM 908 N N . GLN A 1 115 ? -6.257 -8.718 15.512 1.00 96.00 115 GLN A N 1
ATOM 909 C CA . GLN A 1 115 ? -5.077 -8.910 14.667 1.00 96.00 115 GLN A CA 1
ATOM 910 C C . GLN A 1 115 ? -3.791 -8.480 15.379 1.00 96.00 115 GLN A C 1
ATOM 912 O O . GLN A 1 115 ? -2.752 -9.100 15.193 1.00 96.00 115 GLN A O 1
ATOM 917 N N . HIS A 1 116 ? -3.847 -7.434 16.204 1.00 96.38 116 HIS A N 1
ATOM 918 C CA . HIS A 1 116 ? -2.682 -6.975 16.953 1.00 96.38 116 HIS A CA 1
ATOM 919 C C . HIS A 1 116 ? -2.324 -7.907 18.119 1.00 96.38 116 HIS A C 1
ATOM 921 O O . HIS A 1 116 ? -1.150 -8.193 18.331 1.00 96.38 116 HIS A O 1
ATOM 927 N N . MET A 1 117 ? -3.325 -8.389 18.862 1.00 97.56 117 MET A N 1
ATOM 928 C CA . MET A 1 117 ? -3.113 -9.284 20.006 1.00 97.56 117 MET A CA 1
ATOM 929 C C . MET A 1 117 ? -2.694 -10.694 19.579 1.00 97.56 117 MET A C 1
ATOM 931 O O . MET A 1 117 ? -1.900 -11.325 20.266 1.00 97.56 117 MET A O 1
ATOM 935 N N . ASN A 1 118 ? -3.217 -11.178 18.450 1.00 96.00 118 ASN A N 1
ATOM 936 C CA . ASN A 1 118 ? -2.909 -12.490 17.889 1.00 96.00 118 ASN A CA 1
ATOM 937 C C . ASN A 1 118 ? -2.534 -12.329 16.407 1.00 96.00 118 ASN A C 1
ATOM 939 O O . ASN A 1 118 ? -3.375 -12.585 15.536 1.00 96.00 118 ASN A O 1
ATOM 943 N N . PRO A 1 119 ? -1.307 -11.862 16.105 1.00 94.31 119 PRO A N 1
ATOM 944 C CA . PRO A 1 119 ? -0.885 -11.660 14.730 1.00 94.31 119 PRO A CA 1
ATOM 945 C C . PRO A 1 119 ? -0.821 -13.007 14.003 1.00 94.31 119 PRO A C 1
ATOM 947 O O . PRO A 1 119 ? -0.202 -13.948 14.507 1.00 94.31 119 PRO A O 1
ATOM 950 N N . PRO A 1 120 ? -1.462 -13.130 12.830 1.00 92.44 120 PRO A N 1
ATOM 951 C CA . PRO A 1 120 ? -1.343 -14.336 12.034 1.00 92.44 120 PRO A CA 1
ATOM 952 C C . PRO A 1 120 ? 0.068 -14.450 11.445 1.00 92.44 120 PRO A C 1
ATOM 954 O O . PRO A 1 120 ? 0.763 -13.448 11.263 1.00 92.44 120 PRO A O 1
ATOM 957 N N . ASP A 1 121 ? 0.476 -15.671 11.101 1.00 91.81 121 ASP A N 1
ATOM 958 C CA . ASP A 1 121 ? 1.739 -15.903 10.401 1.00 91.81 121 ASP A CA 1
ATOM 959 C C . ASP A 1 121 ? 1.665 -15.330 8.975 1.00 91.81 121 ASP A C 1
ATOM 961 O O . ASP A 1 121 ? 1.102 -15.931 8.055 1.00 91.81 121 ASP A O 1
ATOM 965 N N . ALA A 1 122 ? 2.228 -14.132 8.806 1.00 88.75 122 ALA A N 1
ATOM 966 C CA . ALA A 1 122 ? 2.272 -13.439 7.528 1.00 88.75 122 ALA A CA 1
ATOM 967 C C . ALA A 1 122 ? 3.072 -14.219 6.476 1.00 88.75 122 ALA A C 1
ATOM 969 O O . ALA A 1 122 ? 2.742 -14.141 5.292 1.00 88.75 122 ALA A O 1
ATOM 970 N N . GLU A 1 123 ? 4.078 -14.996 6.885 1.00 88.94 123 GLU A N 1
ATOM 971 C CA . GLU A 1 123 ? 4.884 -15.783 5.956 1.00 88.94 123 GLU A CA 1
ATOM 972 C C . GLU A 1 123 ? 4.110 -16.995 5.441 1.00 88.94 123 GLU A C 1
ATOM 974 O O . GLU A 1 123 ? 4.152 -17.286 4.247 1.00 88.94 123 GLU A O 1
ATOM 979 N N . ALA A 1 124 ? 3.326 -17.653 6.295 1.00 91.44 124 ALA A N 1
ATOM 980 C CA . ALA A 1 124 ? 2.434 -18.726 5.861 1.00 91.44 124 ALA A CA 1
ATOM 981 C C . ALA A 1 124 ? 1.319 -18.223 4.925 1.00 91.44 124 ALA A C 1
ATOM 983 O O . ALA A 1 124 ? 0.972 -18.904 3.956 1.00 91.44 124 ALA A O 1
ATOM 984 N N . ILE A 1 125 ? 0.766 -17.034 5.194 1.00 92.81 125 ILE A N 1
ATOM 985 C CA . ILE A 1 125 ? -0.347 -16.468 4.414 1.00 92.81 125 ILE A CA 1
ATOM 986 C C . ILE A 1 125 ? 0.131 -15.916 3.070 1.00 92.81 125 ILE A C 1
ATOM 988 O O . ILE A 1 125 ? -0.440 -16.247 2.032 1.00 92.81 125 ILE A O 1
ATOM 992 N N . PHE A 1 126 ? 1.155 -15.062 3.081 1.00 90.50 126 PHE A N 1
ATOM 993 C CA . PHE A 1 126 ? 1.581 -14.314 1.898 1.00 90.50 126 PHE A CA 1
ATOM 994 C C . PHE A 1 126 ? 2.797 -14.915 1.199 1.00 90.50 126 PHE A C 1
ATOM 996 O O . PHE A 1 126 ? 3.092 -14.506 0.079 1.00 90.50 126 PHE A O 1
ATOM 1003 N N . GLN A 1 127 ? 3.476 -15.885 1.827 1.00 88.69 127 GLN A N 1
ATOM 1004 C CA . GLN A 1 127 ? 4.631 -16.591 1.266 1.00 88.69 127 GLN A CA 1
ATOM 1005 C C . GLN A 1 127 ? 5.649 -15.598 0.710 1.00 88.69 127 GLN A C 1
ATOM 1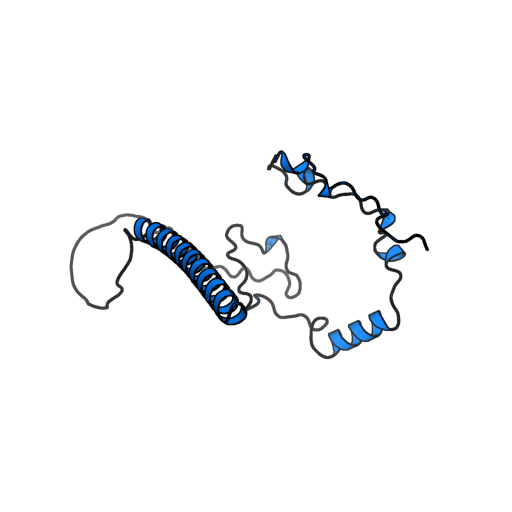007 O O . GLN A 1 127 ? 5.976 -15.632 -0.478 1.00 88.69 127 GLN A O 1
ATOM 1012 N N . THR A 1 128 ? 6.114 -14.665 1.549 1.00 83.69 128 THR A N 1
ATOM 1013 C CA . THR A 1 128 ? 6.872 -13.504 1.066 1.00 83.69 128 THR A CA 1
ATOM 1014 C C . THR A 1 128 ? 8.181 -13.902 0.384 1.00 83.69 128 THR A C 1
ATOM 1016 O O . THR A 1 128 ? 8.608 -13.233 -0.557 1.00 83.69 128 THR A O 1
ATOM 1019 N N . HIS A 1 129 ? 8.751 -15.060 0.744 1.00 81.31 129 HIS A N 1
ATOM 1020 C CA . HIS A 1 129 ? 9.892 -15.670 0.049 1.00 81.31 129 HIS A CA 1
ATOM 1021 C C . HIS A 1 129 ? 9.643 -16.017 -1.431 1.00 81.31 129 HIS A C 1
ATOM 1023 O O . HIS A 1 129 ? 10.601 -16.238 -2.168 1.00 81.31 129 HIS A O 1
ATOM 1029 N N . ARG A 1 130 ? 8.381 -16.090 -1.873 1.00 85.06 130 ARG A N 1
ATOM 1030 C CA . ARG A 1 130 ? 7.972 -16.390 -3.257 1.00 85.06 130 ARG A CA 1
ATOM 1031 C C . ARG A 1 130 ? 7.521 -15.157 -4.032 1.00 85.06 130 ARG A C 1
ATOM 1033 O O . ARG A 1 130 ? 7.000 -15.297 -5.138 1.00 85.06 130 ARG A O 1
ATOM 1040 N N . ILE A 1 131 ? 7.663 -13.959 -3.462 1.00 86.88 131 ILE A N 1
ATOM 1041 C CA . ILE A 1 131 ? 7.287 -12.728 -4.156 1.00 86.88 131 ILE A CA 1
ATOM 1042 C C . ILE A 1 131 ? 8.314 -12.457 -5.254 1.00 86.88 131 ILE A C 1
ATOM 1044 O O . ILE A 1 131 ? 9.407 -11.945 -5.014 1.00 86.88 131 ILE A O 1
ATOM 1048 N N . GLU A 1 132 ? 7.930 -12.793 -6.480 1.00 87.94 132 GLU A N 1
ATOM 1049 C CA . GLU A 1 132 ? 8.698 -12.465 -7.672 1.00 87.94 132 GLU A CA 1
ATOM 1050 C C . GLU A 1 132 ? 8.589 -10.966 -7.999 1.00 87.94 132 GLU A C 1
ATOM 1052 O O . GLU A 1 132 ? 7.513 -10.367 -7.859 1.00 87.94 132 GLU A O 1
ATOM 1057 N N . PRO A 1 133 ? 9.671 -10.330 -8.483 1.00 86.31 133 PRO A N 1
ATOM 1058 C CA . PRO A 1 133 ? 9.609 -8.958 -8.960 1.00 86.31 133 PRO A CA 1
ATOM 1059 C C . PRO A 1 133 ? 8.539 -8.789 -10.053 1.00 86.31 133 PRO A C 1
ATOM 1061 O O . PRO A 1 133 ? 8.480 -9.589 -10.994 1.00 86.31 133 PRO A O 1
ATOM 1064 N N . PRO A 1 134 ? 7.712 -7.728 -10.000 1.00 89.88 134 PRO A N 1
ATOM 1065 C CA . PRO A 1 134 ? 6.641 -7.545 -10.968 1.00 89.88 134 PRO A CA 1
ATOM 1066 C C . PRO A 1 134 ? 7.209 -7.292 -12.367 1.00 89.88 134 PRO A C 1
ATOM 1068 O O . PRO A 1 134 ? 7.978 -6.353 -12.595 1.00 89.88 134 PRO A O 1
ATOM 1071 N N . ASN A 1 135 ? 6.782 -8.094 -13.341 1.00 90.19 135 ASN A N 1
ATOM 1072 C CA . ASN A 1 135 ? 7.145 -7.878 -14.735 1.00 90.19 135 ASN A CA 1
ATOM 1073 C C . ASN A 1 135 ? 6.268 -6.779 -15.347 1.00 90.19 135 ASN A C 1
ATOM 1075 O O . ASN A 1 135 ? 5.138 -7.017 -15.771 1.00 90.19 135 ASN A O 1
ATOM 1079 N N . LEU A 1 136 ? 6.819 -5.570 -15.448 1.00 89.94 136 LEU A N 1
ATOM 1080 C CA . LEU A 1 136 ? 6.096 -4.403 -15.959 1.00 89.94 136 LEU A CA 1
ATOM 1081 C C . LEU A 1 136 ? 5.634 -4.546 -17.419 1.00 89.94 136 LEU A C 1
ATOM 1083 O O . LEU A 1 136 ? 4.682 -3.875 -17.810 1.00 89.94 136 LEU A O 1
ATOM 1087 N N . VAL A 1 137 ? 6.266 -5.412 -18.218 1.00 90.12 137 VAL A N 1
ATOM 1088 C CA . VAL A 1 137 ? 5.822 -5.702 -19.593 1.00 90.12 137 VAL A CA 1
ATOM 1089 C C . VAL A 1 137 ? 4.534 -6.526 -19.587 1.00 90.12 137 VAL A C 1
ATOM 1091 O O . VAL A 1 137 ? 3.666 -6.293 -20.425 1.00 90.12 137 VAL A O 1
ATOM 1094 N N . LEU A 1 138 ? 4.398 -7.454 -18.633 1.00 89.94 138 LEU A N 1
ATOM 1095 C CA . LEU A 1 138 ? 3.177 -8.244 -18.447 1.00 89.94 138 LEU A CA 1
ATOM 1096 C C . LEU A 1 138 ? 2.066 -7.422 -17.790 1.00 89.94 138 LEU A C 1
ATOM 1098 O O . LEU A 1 138 ? 0.916 -7.529 -18.196 1.00 89.94 138 LEU A O 1
ATOM 1102 N N . VAL A 1 139 ? 2.410 -6.579 -16.811 1.00 90.19 139 VAL A N 1
ATOM 1103 C CA . VAL A 1 139 ? 1.438 -5.726 -16.104 1.00 90.19 139 VAL A CA 1
ATOM 1104 C C . VAL A 1 139 ? 0.871 -4.635 -17.020 1.00 90.19 139 VAL A C 1
ATOM 1106 O O . VAL A 1 139 ? -0.306 -4.298 -16.923 1.00 90.19 139 VAL A O 1
ATOM 1109 N N . PHE A 1 140 ? 1.684 -4.083 -17.927 1.00 88.38 140 PHE A N 1
ATOM 1110 C CA . PHE A 1 140 ? 1.271 -3.032 -18.863 1.00 88.38 140 PHE A CA 1
ATOM 1111 C C . PHE A 1 140 ? 1.400 -3.493 -20.322 1.00 88.38 140 PHE A C 1
ATOM 1113 O O . PHE A 1 140 ? 2.256 -2.981 -21.060 1.00 88.38 140 PHE A O 1
ATOM 1120 N N . PRO A 1 141 ? 0.547 -4.431 -20.775 1.00 85.88 141 PRO A N 1
ATOM 1121 C CA . PRO A 1 141 ? 0.603 -4.923 -22.143 1.00 85.88 141 PRO A CA 1
ATOM 1122 C C . PRO A 1 141 ? 0.373 -3.777 -23.140 1.00 85.88 141 PRO A C 1
ATOM 1124 O O . PRO A 1 141 ? -0.350 -2.815 -22.879 1.00 85.88 141 PRO A O 1
ATOM 1127 N N . GLY A 1 142 ? 1.047 -3.841 -24.289 1.00 83.94 142 GLY A N 1
ATOM 1128 C CA . GLY A 1 142 ? 0.946 -2.824 -25.345 1.00 83.94 142 GLY A CA 1
ATOM 1129 C C . GLY A 1 142 ? 1.744 -1.534 -25.101 1.00 83.94 142 GLY A C 1
ATOM 1130 O O . GLY A 1 142 ? 1.900 -0.737 -26.023 1.00 83.94 142 GLY A O 1
ATOM 1131 N N . LYS A 1 143 ? 2.325 -1.330 -23.910 1.00 80.25 143 LYS A N 1
ATOM 1132 C CA . LYS A 1 143 ? 3.219 -0.198 -23.621 1.00 80.25 143 LYS A CA 1
ATOM 1133 C C . LYS A 1 143 ? 4.645 -0.711 -23.442 1.00 80.25 143 LYS A C 1
ATOM 1135 O O . LYS A 1 143 ? 4.978 -1.297 -22.424 1.00 80.25 143 LYS A O 1
ATOM 1140 N N . LYS A 1 144 ? 5.528 -0.464 -24.413 1.00 78.81 144 LYS A N 1
ATOM 1141 C CA . LYS A 1 144 ? 6.962 -0.771 -24.277 1.00 78.81 144 LYS A CA 1
ATOM 1142 C C . LYS A 1 144 ? 7.707 0.491 -23.870 1.00 78.81 144 LYS A C 1
ATOM 1144 O O . LYS A 1 144 ? 7.839 1.417 -24.664 1.00 78.81 144 LYS A O 1
ATOM 1149 N N . ARG A 1 145 ? 8.174 0.552 -22.622 1.00 84.56 145 ARG A N 1
ATOM 1150 C CA . ARG A 1 145 ? 8.989 1.670 -22.127 1.00 84.56 145 ARG A CA 1
ATOM 1151 C C . ARG A 1 145 ? 10.368 1.158 -21.739 1.00 84.56 145 ARG A C 1
ATOM 1153 O O . ARG A 1 145 ? 10.462 0.216 -20.963 1.00 84.56 145 ARG A O 1
ATOM 1160 N N . ALA A 1 146 ? 11.426 1.816 -22.216 1.00 82.25 146 ALA A N 1
ATOM 1161 C CA . ALA A 1 146 ? 12.809 1.443 -21.894 1.00 82.25 146 ALA A CA 1
ATOM 1162 C C . ALA A 1 146 ? 13.063 1.387 -20.374 1.00 82.25 146 ALA A C 1
ATOM 1164 O O . ALA A 1 146 ? 13.755 0.500 -19.885 1.00 82.25 146 ALA A O 1
ATOM 1165 N N . LYS A 1 147 ? 12.395 2.262 -19.609 1.00 83.56 147 LYS A N 1
ATOM 1166 C CA . LYS A 1 147 ? 12.449 2.291 -18.139 1.00 83.56 147 LYS A CA 1
ATOM 1167 C C . LYS A 1 147 ? 11.933 1.032 -17.431 1.00 83.56 147 LYS A C 1
ATOM 1169 O O . LYS A 1 147 ? 12.088 0.927 -16.224 1.00 83.56 147 LYS A O 1
ATOM 1174 N N . TYR A 1 148 ? 11.255 0.120 -18.130 1.00 87.69 148 TYR A N 1
ATOM 1175 C CA . TYR A 1 148 ? 10.794 -1.135 -17.529 1.00 87.69 148 TYR A CA 1
ATOM 1176 C C . TYR A 1 148 ? 11.936 -2.127 -17.315 1.00 87.69 148 TYR A C 1
ATOM 1178 O O . TYR A 1 148 ? 11.869 -2.933 -16.395 1.00 87.69 148 TYR A O 1
ATOM 1186 N N . THR A 1 149 ? 12.984 -2.048 -18.137 1.00 81.06 149 THR A N 1
ATOM 1187 C CA . THR A 1 149 ? 14.167 -2.914 -18.049 1.00 81.06 149 THR A CA 1
ATOM 1188 C C . THR A 1 149 ? 15.416 -2.151 -17.621 1.00 81.06 149 THR A C 1
ATOM 1190 O O . THR A 1 149 ? 16.305 -2.732 -17.005 1.00 81.06 149 THR A O 1
ATOM 1193 N N . GLN A 1 150 ? 15.491 -0.847 -17.901 1.00 84.88 150 GLN A N 1
ATOM 1194 C CA . GLN A 1 150 ? 16.591 -0.003 -17.444 1.00 84.88 150 GLN A CA 1
ATOM 1195 C C . GLN A 1 150 ? 16.483 0.260 -15.944 1.00 84.88 150 GLN A C 1
ATOM 1197 O O . GLN A 1 150 ? 15.503 0.828 -15.462 1.00 84.88 150 GLN A O 1
ATOM 1202 N N . ARG A 1 151 ? 17.526 -0.131 -15.214 1.00 84.81 151 ARG A N 1
ATOM 1203 C CA . ARG A 1 151 ? 17.632 0.038 -13.767 1.00 84.81 151 ARG A CA 1
ATOM 1204 C C . ARG A 1 151 ? 18.838 0.907 -13.418 1.00 84.81 151 ARG A C 1
ATOM 1206 O O . ARG A 1 151 ? 19.860 0.856 -14.095 1.00 84.81 151 ARG A O 1
ATOM 1213 N N . THR A 1 152 ? 18.706 1.707 -12.366 1.00 87.81 152 THR A N 1
ATOM 1214 C CA . THR A 1 152 ? 19.790 2.512 -11.779 1.00 87.81 152 THR A CA 1
ATOM 1215 C C . THR A 1 152 ? 20.139 1.963 -10.392 1.00 87.81 152 THR A C 1
ATOM 1217 O O . THR A 1 152 ? 19.661 0.896 -10.016 1.00 87.81 152 THR A O 1
ATOM 1220 N N . SER A 1 153 ? 20.964 2.658 -9.606 1.00 90.31 153 SER A N 1
ATOM 1221 C CA . SER A 1 153 ? 21.399 2.201 -8.274 1.00 90.31 153 SER A CA 1
ATOM 1222 C C . SER A 1 153 ? 20.259 1.859 -7.303 1.00 90.31 153 SER A C 1
ATOM 1224 O O . SER A 1 153 ? 20.461 1.029 -6.424 1.00 90.31 153 SER A O 1
ATOM 1226 N N . SER A 1 154 ? 19.046 2.396 -7.494 1.00 86.69 154 SER A N 1
ATOM 1227 C CA . SER A 1 154 ? 17.843 2.040 -6.711 1.00 86.69 154 SER A CA 1
ATOM 1228 C C . SER A 1 154 ? 17.428 0.568 -6.829 1.00 86.69 154 SER A C 1
ATOM 1230 O O . SER A 1 154 ? 16.574 0.081 -6.091 1.00 86.69 154 SER A O 1
ATOM 1232 N N . ALA A 1 155 ? 18.005 -0.144 -7.791 1.00 86.06 155 ALA A N 1
ATOM 1233 C CA . ALA A 1 155 ? 17.761 -1.548 -8.036 1.00 86.06 155 ALA A CA 1
ATOM 1234 C C . ALA A 1 155 ? 18.589 -2.513 -7.206 1.00 86.06 155 ALA A C 1
ATOM 1236 O O . ALA A 1 155 ? 18.263 -3.702 -7.165 1.00 86.06 155 ALA A O 1
ATOM 1237 N N . ILE A 1 156 ? 19.667 -2.003 -6.622 1.00 88.94 156 ILE A N 1
ATOM 1238 C CA . ILE A 1 156 ? 20.698 -2.784 -5.963 1.00 88.94 156 ILE A CA 1
ATOM 1239 C C . ILE A 1 156 ? 20.454 -2.662 -4.463 1.00 88.94 156 ILE A C 1
ATOM 1241 O O . ILE A 1 156 ? 20.722 -1.625 -3.862 1.00 88.94 156 ILE A O 1
ATOM 1245 N N . TRP A 1 157 ? 19.923 -3.729 -3.869 1.00 89.44 157 TRP A N 1
ATOM 1246 C CA . TRP A 1 157 ? 19.702 -3.830 -2.430 1.00 89.44 157 TRP A CA 1
ATOM 1247 C C . TRP A 1 157 ? 20.809 -4.691 -1.824 1.00 89.44 157 TRP A C 1
ATOM 1249 O O . TRP A 1 157 ? 20.929 -5.869 -2.147 1.00 89.44 157 TRP A O 1
ATOM 1259 N N . ASN A 1 158 ? 21.633 -4.089 -0.963 1.00 91.88 158 ASN A N 1
ATOM 1260 C CA . ASN A 1 158 ? 22.744 -4.782 -0.293 1.00 91.88 158 ASN A CA 1
ATOM 1261 C C . ASN A 1 158 ? 22.302 -5.536 0.973 1.00 91.88 158 ASN A C 1
ATOM 1263 O O . ASN A 1 158 ? 23.084 -6.284 1.553 1.00 91.88 158 ASN A O 1
ATOM 1267 N N . SER A 1 159 ? 21.062 -5.328 1.414 1.00 88.25 159 SER A N 1
ATOM 1268 C CA . SER A 1 159 ? 20.434 -6.056 2.512 1.00 88.25 159 SER A CA 1
ATOM 1269 C C . SER A 1 159 ? 19.442 -7.085 1.964 1.00 88.25 159 SER A C 1
ATOM 1271 O O . SER A 1 159 ? 18.799 -6.823 0.943 1.00 88.25 159 SER A O 1
ATOM 1273 N N . PRO A 1 160 ? 19.271 -8.236 2.637 1.00 85.00 160 PRO A N 1
ATOM 1274 C CA . PRO A 1 160 ? 18.204 -9.164 2.291 1.00 85.00 160 PRO A CA 1
ATOM 1275 C C . PRO A 1 160 ? 16.827 -8.495 2.474 1.00 85.00 160 PRO A C 1
ATOM 1277 O O . PRO A 1 160 ? 16.693 -7.600 3.311 1.00 85.00 160 PRO A O 1
ATOM 1280 N N . PRO A 1 161 ? 15.801 -8.926 1.719 1.00 81.31 161 PRO A N 1
ATOM 1281 C CA . PRO A 1 161 ? 14.457 -8.346 1.786 1.00 81.31 161 PRO A CA 1
ATOM 1282 C C . PRO A 1 161 ? 13.763 -8.566 3.138 1.00 81.31 161 PRO A C 1
ATOM 1284 O O . PRO A 1 161 ? 12.889 -7.787 3.497 1.00 81.31 161 PRO A O 1
ATOM 1287 N N . MET A 1 162 ? 14.171 -9.587 3.897 1.00 79.81 162 MET A N 1
ATOM 1288 C CA . MET A 1 162 ? 13.688 -9.868 5.249 1.00 79.81 162 MET A CA 1
ATOM 1289 C C . MET A 1 162 ? 14.873 -10.171 6.183 1.00 79.81 162 MET A C 1
ATOM 1291 O O . MET A 1 162 ? 15.884 -10.721 5.722 1.00 79.81 162 MET A O 1
ATOM 1295 N N . PRO A 1 163 ? 14.781 -9.839 7.486 1.00 71.75 163 PRO A N 1
ATOM 1296 C CA . PRO A 1 163 ? 15.757 -10.274 8.481 1.00 71.75 163 PRO A CA 1
ATOM 1297 C C . PRO A 1 163 ? 15.798 -11.804 8.540 1.00 71.75 163 PRO A C 1
ATOM 1299 O O . PRO A 1 163 ? 14.760 -12.458 8.462 1.00 71.75 163 PRO A O 1
ATOM 1302 N N . ARG A 1 164 ? 16.989 -12.389 8.695 1.00 61.69 164 ARG A N 1
ATOM 1303 C CA . ARG A 1 164 ? 17.100 -13.819 9.008 1.00 61.69 164 ARG A CA 1
ATOM 1304 C C . ARG A 1 164 ? 16.737 -13.988 10.486 1.00 61.69 164 ARG A C 1
ATOM 1306 O O . ARG A 1 164 ? 17.455 -13.449 11.326 1.00 61.69 164 ARG A O 1
ATOM 1313 N N . HIS A 1 165 ? 15.616 -14.648 10.764 1.00 55.88 165 HIS A N 1
ATOM 1314 C CA . HIS A 1 165 ? 15.262 -15.121 12.104 1.00 55.88 165 HIS A CA 1
ATOM 1315 C C . HIS A 1 165 ? 16.019 -16.404 12.446 1.00 55.88 165 HIS A C 1
ATOM 1317 O O . HIS A 1 165 ? 16.280 -17.195 11.509 1.00 55.88 165 HIS A O 1
#

InterPro domains:
  IPR005635 Inner centromere protein, ARK-binding domain [PF03941] (85-140)

pLDDT: mean 72.97, std 17.68, range [32.72, 97.69]

Foldseek 3Di:
DVVVVVVVVVVVVVVVVVVVVVVVVVVVVVVVVVVVVVVVVDDDDDDDDDDDDDDDDPDPPPPPPPPPPVPPPDQADDDPVNDDPPDPDAPPVDHPHDDDPCRDDPNVVVVVVCCVVPPDDPCVVVVVVPDDDDQVCVVDPPDDDPVSVDDDPVVDDPDDPDDDD

Secondary structure (DSSP, 8-state):
-HHHHHHHHHHHHHHHHHHHHHHHHHHHHHHHHHHHHHH-SS------------------------------S-SS---GGG--TT-----TTS-SSPPPGGGSHHHHHHHHHHHHHS---HHHHH-GGG-PPP-HHHHSTT---GGGT---GGG--SS-SS---